Protein AF-A0AAT9I477-F1 (afdb_monomer_lite)

pLDDT: mean 85.76, std 13.51, range [41.25, 97.62]

Foldseek 3Di:
DVPVVVVVVVVVVVPPPDDDDPPDDDDPVQPPPWDDWDWFQAQVNPDTDIPVVDDPPFAEAEAEDELPDPVSLVVLQVCLVCVVVCLRYAYEYEYCDDPVSQVVSCVVSVVVVRPRYDYGNGHPPDD
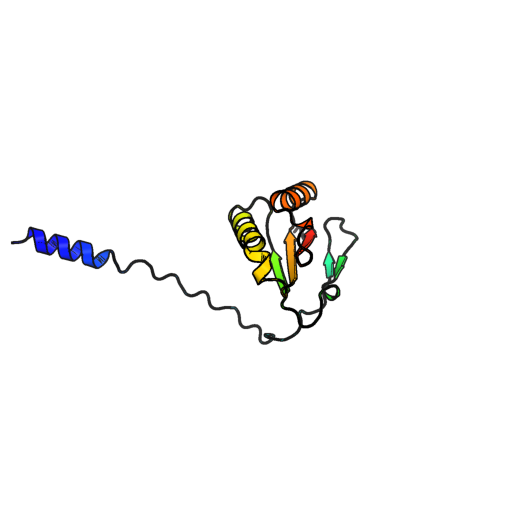
Structure (mmCIF, N/CA/C/O backbone):
data_AF-A0AAT9I477-F1
#
_entry.id   AF-A0AAT9I477-F1
#
loop_
_atom_site.group_PDB
_atom_site.id
_atom_site.type_symbol
_atom_site.label_atom_id
_atom_site.label_alt_id
_atom_site.label_comp_id
_atom_site.label_asym_id
_atom_site.label_entity_id
_atom_site.label_seq_id
_atom_site.pdbx_PDB_ins_code
_atom_site.Cartn_x
_atom_site.Cartn_y
_atom_site.Cartn_z
_atom_site.occupancy
_atom_site.B_iso_or_equiv
_atom_site.auth_seq_id
_atom_site.auth_comp_id
_atom_site.auth_asym_id
_atom_site.auth_atom_id
_atom_site.pdbx_PDB_model_num
ATOM 1 N N . MET A 1 1 ? 20.388 -45.911 36.223 1.00 54.62 1 MET A N 1
ATOM 2 C CA . MET A 1 1 ? 19.468 -44.863 36.720 1.00 54.62 1 MET A CA 1
ATOM 3 C C . MET A 1 1 ? 19.803 -43.440 36.231 1.00 54.62 1 MET A C 1
ATOM 5 O O . MET A 1 1 ? 18.949 -42.580 36.348 1.00 54.62 1 MET A O 1
ATOM 9 N N . ASN A 1 2 ? 20.962 -43.188 35.592 1.00 56.53 2 ASN A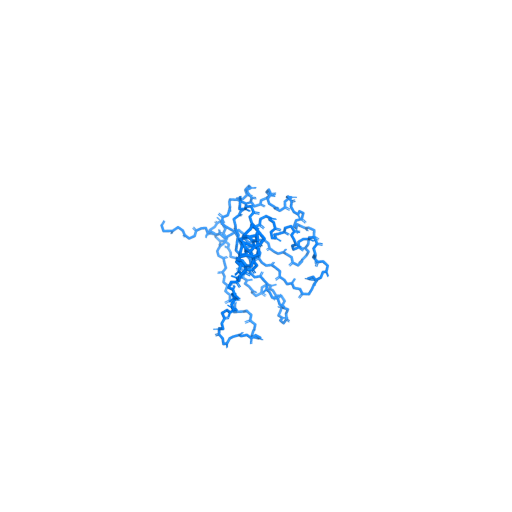 N 1
ATOM 10 C CA . ASN A 1 2 ? 21.359 -41.836 35.141 1.00 56.53 2 ASN A CA 1
ATOM 11 C C . ASN A 1 2 ? 20.895 -41.425 33.727 1.00 56.53 2 ASN A C 1
ATOM 13 O O . ASN A 1 2 ? 20.857 -40.239 33.435 1.00 56.53 2 ASN A O 1
ATOM 17 N N . ARG A 1 3 ? 20.527 -42.353 32.829 1.00 56.47 3 ARG A N 1
ATOM 18 C CA . ARG A 1 3 ? 20.227 -42.015 31.414 1.00 56.47 3 ARG A CA 1
ATOM 19 C C . ARG A 1 3 ? 18.891 -41.280 31.220 1.00 56.47 3 ARG A C 1
ATOM 21 O O . ARG A 1 3 ? 18.787 -40.446 30.331 1.00 56.47 3 ARG A O 1
ATOM 28 N N . PHE A 1 4 ? 17.903 -41.546 32.077 1.00 57.97 4 PHE A N 1
ATOM 29 C CA . PHE A 1 4 ? 16.593 -40.880 32.036 1.00 57.97 4 PHE A CA 1
ATOM 30 C C . PHE A 1 4 ? 16.624 -39.463 32.623 1.00 57.97 4 PHE A C 1
ATOM 32 O O . PHE A 1 4 ? 15.901 -38.591 32.153 1.00 57.97 4 PHE A O 1
ATOM 39 N N . VAL A 1 5 ? 17.507 -39.211 33.595 1.00 62.16 5 VAL A N 1
ATOM 40 C CA . VAL A 1 5 ? 17.668 -37.887 34.218 1.00 62.16 5 VAL A CA 1
ATOM 41 C C . VAL A 1 5 ? 18.255 -36.886 33.217 1.00 62.16 5 VAL A C 1
ATOM 43 O O . VAL A 1 5 ? 17.734 -35.784 33.079 1.00 62.16 5 VAL A O 1
ATOM 46 N N . PHE A 1 6 ? 19.264 -37.289 32.437 1.00 58.91 6 PHE A N 1
ATOM 47 C CA . PHE A 1 6 ? 19.824 -36.438 31.378 1.00 58.91 6 PHE A CA 1
ATOM 48 C C . PHE A 1 6 ? 18.828 -36.163 30.237 1.00 58.91 6 PHE A C 1
ATOM 50 O O . PHE A 1 6 ? 18.822 -35.061 29.692 1.00 58.91 6 PHE A O 1
ATOM 57 N N . ALA A 1 7 ? 17.950 -37.119 29.909 1.00 61.00 7 ALA A N 1
ATOM 58 C CA . ALA A 1 7 ? 16.913 -36.935 28.889 1.00 61.00 7 ALA A CA 1
ATOM 59 C C . ALA A 1 7 ? 15.827 -35.929 29.320 1.00 61.00 7 ALA A C 1
ATOM 61 O O . ALA A 1 7 ? 15.393 -35.111 28.512 1.00 61.00 7 ALA A O 1
ATOM 62 N N . LEU A 1 8 ? 15.433 -35.939 30.599 1.00 60.19 8 LEU A N 1
ATOM 63 C CA . LEU A 1 8 ? 14.464 -34.983 31.149 1.00 60.19 8 LEU A CA 1
ATOM 64 C C . LEU A 1 8 ? 15.023 -33.554 31.223 1.00 60.19 8 LEU A C 1
ATOM 66 O O . LEU A 1 8 ? 14.293 -32.599 30.965 1.00 60.19 8 LEU A O 1
ATOM 70 N N . ILE A 1 9 ? 16.322 -33.401 31.498 1.00 60.31 9 ILE A N 1
ATOM 71 C CA . ILE A 1 9 ? 16.990 -32.091 31.515 1.00 60.31 9 ILE A CA 1
ATOM 72 C C . ILE A 1 9 ? 17.069 -31.490 30.099 1.00 60.31 9 ILE A C 1
ATOM 74 O O . ILE A 1 9 ? 16.786 -30.308 29.926 1.00 60.31 9 ILE A O 1
ATOM 78 N N . PHE A 1 10 ? 17.366 -32.292 29.069 1.00 59.03 10 PHE A N 1
ATOM 79 C CA . PHE A 1 10 ? 17.370 -31.815 27.677 1.00 59.03 10 PHE A CA 1
ATOM 80 C C . PHE A 1 10 ? 15.969 -31.455 27.152 1.00 59.03 10 PHE A C 1
ATOM 82 O O . PHE A 1 10 ? 15.833 -30.501 26.388 1.00 59.03 10 PHE A O 1
ATOM 89 N N . PHE A 1 11 ? 14.921 -32.167 27.580 1.00 59.88 11 PHE A N 1
ATOM 90 C CA . PHE A 1 11 ? 13.543 -31.868 27.172 1.00 59.88 11 PHE A CA 1
ATOM 91 C C . PHE A 1 11 ? 13.000 -30.584 27.829 1.00 59.88 11 PHE A C 1
ATOM 93 O O . PHE A 1 11 ? 12.248 -29.840 27.204 1.00 59.88 11 PHE A O 1
ATOM 100 N N . GLY A 1 12 ? 13.428 -30.276 29.061 1.00 60.44 12 GLY A N 1
ATOM 101 C CA . GLY A 1 12 ? 13.016 -29.068 29.786 1.00 60.44 12 GLY A CA 1
ATOM 102 C C . GLY A 1 12 ? 13.573 -27.755 29.221 1.00 60.44 12 GLY A C 1
ATOM 103 O O . GLY A 1 12 ? 12.921 -26.721 29.330 1.00 60.44 12 GLY A O 1
ATOM 104 N N . VAL A 1 13 ? 14.742 -27.778 28.570 1.00 59.97 13 VAL A N 1
ATOM 105 C CA . VAL A 1 13 ? 15.379 -26.570 28.001 1.00 59.97 13 VAL A CA 1
ATOM 106 C C . VAL A 1 13 ? 14.796 -26.192 26.625 1.00 59.97 13 VAL A C 1
ATOM 108 O O . VAL A 1 13 ? 14.869 -25.035 26.219 1.00 59.97 13 VAL A O 1
ATOM 111 N N . GLY A 1 14 ? 14.148 -27.126 25.918 1.00 58.69 14 GLY A N 1
ATOM 112 C CA . GLY A 1 14 ? 13.618 -26.899 24.563 1.00 58.69 14 GLY A CA 1
ATOM 113 C C . GLY A 1 14 ? 12.355 -26.028 24.476 1.00 58.69 14 GLY A C 1
ATOM 114 O O . GLY A 1 14 ? 12.067 -25.475 23.418 1.00 58.69 14 GLY A O 1
ATOM 115 N N . ILE A 1 15 ? 11.608 -25.869 25.571 1.00 60.72 15 ILE A N 1
ATOM 116 C CA . ILE A 1 15 ? 10.308 -25.163 25.600 1.00 60.72 15 ILE A CA 1
ATOM 117 C C . ILE A 1 15 ? 10.410 -23.665 25.937 1.00 60.72 15 ILE A C 1
ATOM 119 O O . ILE A 1 15 ? 9.431 -22.941 25.789 1.00 60.72 15 ILE A O 1
ATOM 123 N N . GLY A 1 16 ? 11.582 -23.170 26.347 1.00 58.81 16 GLY A N 1
ATOM 124 C CA . GLY A 1 16 ? 11.760 -21.772 26.767 1.00 58.81 16 GLY A CA 1
ATOM 125 C C . GLY A 1 16 ? 12.098 -20.770 25.654 1.00 58.81 16 GLY A C 1
ATOM 126 O O . GLY A 1 16 ? 12.217 -19.582 25.935 1.00 58.81 16 GLY A O 1
ATOM 127 N N . SER A 1 17 ? 12.291 -21.206 24.403 1.00 58.84 17 SER A N 1
ATOM 128 C CA . SER A 1 17 ? 13.044 -20.417 23.409 1.00 58.84 17 SER A CA 1
ATOM 129 C C . SER A 1 17 ? 12.217 -19.653 22.362 1.00 58.84 17 SER A C 1
ATOM 131 O O . SER A 1 17 ? 12.738 -19.332 21.296 1.00 58.84 17 SER A O 1
ATOM 133 N N . CYS A 1 18 ? 10.947 -19.331 22.615 1.00 65.31 18 CYS A N 1
ATOM 134 C CA . CYS A 1 18 ? 10.150 -18.520 21.680 1.00 65.31 18 CYS A CA 1
ATOM 135 C C . CYS A 1 18 ? 9.307 -17.457 22.392 1.00 65.31 18 CYS A C 1
ATOM 137 O O . CYS A 1 18 ? 8.080 -17.493 22.344 1.00 65.31 18 CYS A O 1
ATOM 139 N N . THR A 1 19 ? 9.949 -16.461 22.999 1.00 71.12 19 THR A N 1
ATOM 140 C CA . THR A 1 19 ? 9.294 -15.177 23.270 1.00 71.12 19 THR A CA 1
ATOM 141 C C . THR A 1 19 ? 9.560 -14.252 22.082 1.00 71.12 19 THR A C 1
ATOM 143 O O . THR A 1 19 ? 10.661 -13.739 21.897 1.00 71.12 19 THR A O 1
ATOM 146 N N . LYS A 1 20 ? 8.565 -14.069 21.205 1.00 70.94 20 LYS A N 1
ATOM 147 C CA . LYS A 1 20 ? 8.618 -12.960 20.242 1.00 70.94 20 LYS A CA 1
ATOM 148 C C . LYS A 1 20 ? 8.362 -11.675 21.035 1.00 70.94 20 LYS A C 1
ATOM 150 O O . LYS A 1 20 ? 7.393 -11.654 21.791 1.00 70.94 20 LYS A O 1
ATOM 155 N N . PRO A 1 21 ? 9.202 -10.638 20.917 1.00 67.00 21 PRO A N 1
ATOM 156 C CA . PRO A 1 21 ? 8.923 -9.368 21.569 1.00 67.00 21 PRO A CA 1
ATOM 157 C C . PRO A 1 21 ? 7.620 -8.785 21.010 1.00 67.00 21 PRO A C 1
ATOM 159 O O . PRO A 1 21 ? 7.456 -8.689 19.792 1.00 67.00 21 PRO A O 1
ATOM 162 N N . ASP A 1 22 ? 6.699 -8.407 21.898 1.00 75.56 22 ASP A N 1
ATOM 163 C CA . ASP A 1 22 ? 5.495 -7.668 21.524 1.00 75.56 22 ASP A CA 1
ATOM 164 C C . ASP A 1 22 ? 5.906 -6.295 20.984 1.00 75.56 22 ASP A C 1
ATOM 166 O O . ASP A 1 22 ? 6.333 -5.409 21.731 1.00 75.56 22 ASP A O 1
ATOM 170 N N . VAL A 1 23 ? 5.785 -6.113 19.668 1.00 81.25 23 VAL A N 1
ATOM 171 C CA . VAL A 1 23 ? 5.936 -4.802 19.036 1.00 81.25 23 VAL A CA 1
ATOM 172 C C . VAL A 1 23 ? 4.685 -3.999 19.369 1.00 81.25 23 VAL A C 1
ATOM 174 O O . VAL A 1 23 ? 3.623 -4.204 18.782 1.00 81.25 23 VAL A O 1
ATOM 177 N N . LYS A 1 24 ? 4.795 -3.100 20.348 1.00 87.00 24 LYS A N 1
ATOM 178 C CA . LYS A 1 24 ? 3.714 -2.168 20.676 1.00 87.00 24 LYS A CA 1
ATOM 179 C C . LYS A 1 24 ? 3.601 -1.108 19.574 1.00 87.00 24 LYS A C 1
ATOM 181 O O . LYS A 1 24 ? 4.636 -0.649 19.085 1.00 87.00 24 LYS A O 1
ATOM 186 N N . PRO A 1 25 ? 2.380 -0.708 19.180 1.00 86.44 25 PRO A N 1
ATOM 187 C CA . PRO A 1 25 ? 2.201 0.378 18.228 1.00 86.44 25 PRO A CA 1
ATOM 188 C C . PRO A 1 25 ? 2.774 1.683 18.790 1.00 86.44 25 PRO A C 1
ATOM 190 O O . PRO A 1 25 ? 2.772 1.911 20.003 1.00 86.44 25 PRO A O 1
ATOM 193 N N . VAL A 1 26 ? 3.267 2.539 17.896 1.00 90.31 26 VAL A N 1
ATOM 194 C CA . VAL A 1 26 ? 3.720 3.886 18.254 1.00 90.31 26 VAL A CA 1
ATOM 195 C C . VAL A 1 26 ? 2.501 4.723 18.634 1.00 90.31 26 VAL A C 1
ATOM 197 O O . VAL A 1 26 ? 1.537 4.768 17.875 1.00 90.31 26 VAL A O 1
ATOM 200 N N . ILE A 1 27 ? 2.557 5.382 19.792 1.00 91.94 27 ILE A N 1
ATOM 201 C CA . ILE A 1 27 ? 1.528 6.328 20.232 1.00 91.94 27 ILE A CA 1
ATOM 202 C C . ILE A 1 27 ? 1.907 7.717 19.723 1.00 91.94 27 ILE A C 1
ATOM 204 O O . ILE A 1 27 ? 2.944 8.267 20.090 1.00 91.94 27 ILE A O 1
ATOM 208 N N . THR A 1 28 ? 1.067 8.255 18.853 1.00 91.38 28 THR A N 1
ATOM 209 C CA . THR A 1 28 ? 1.225 9.543 18.172 1.00 91.38 28 THR A CA 1
ATOM 210 C C . THR A 1 28 ? 0.452 10.669 18.858 1.00 91.38 28 THR A C 1
ATOM 212 O O . THR A 1 28 ? 0.761 11.837 18.633 1.00 91.38 28 THR A O 1
ATOM 215 N N . GLY A 1 29 ? -0.550 10.343 19.686 1.00 94.62 29 GLY A N 1
ATOM 216 C CA . GLY A 1 29 ? -1.486 11.322 20.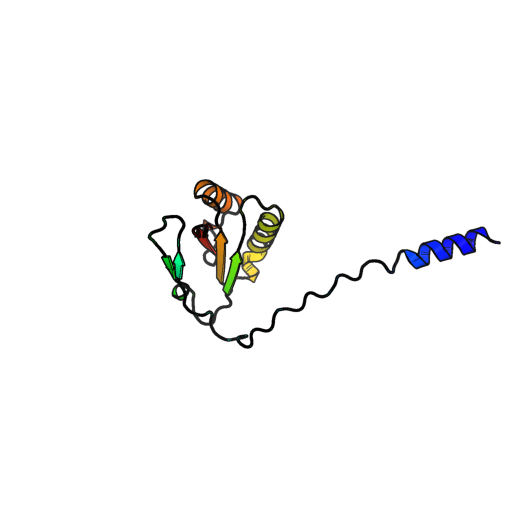251 1.00 94.62 29 GLY A CA 1
ATOM 217 C C . GLY A 1 29 ? -2.498 11.843 19.225 1.00 94.62 29 GLY A C 1
ATOM 218 O O . GLY A 1 29 ? -3.160 12.847 19.475 1.00 94.62 29 GLY A O 1
ATOM 219 N N . LYS A 1 30 ? -2.575 11.186 18.062 1.00 91.50 30 LYS A N 1
ATOM 220 C CA . LYS A 1 30 ? -3.433 11.501 16.913 1.00 91.50 30 LYS A CA 1
ATOM 221 C C . LYS A 1 30 ? -4.344 10.335 16.535 1.00 91.50 30 LYS A C 1
ATOM 223 O O . LYS A 1 30 ? -4.985 10.347 15.487 1.00 91.50 30 LYS A O 1
ATOM 228 N N . GLU A 1 31 ? -4.409 9.314 17.383 1.00 90.56 31 GLU A N 1
ATOM 229 C CA . GLU A 1 31 ? -5.263 8.151 17.187 1.00 90.56 31 GLU A CA 1
ATOM 230 C C . GLU A 1 31 ? -6.738 8.572 17.113 1.00 90.56 31 GLU A C 1
ATOM 232 O O . GLU A 1 31 ? -7.257 9.234 18.008 1.00 90.56 31 GLU A O 1
ATOM 237 N N . GLY A 1 32 ? -7.423 8.166 16.043 1.00 88.44 32 GLY A N 1
ATOM 238 C CA . GLY A 1 32 ? -8.825 8.517 15.801 1.00 88.44 32 GLY A CA 1
ATOM 239 C C . GLY A 1 32 ? -9.043 9.874 15.122 1.00 88.44 32 GLY A C 1
ATOM 240 O O . GLY A 1 32 ? -10.174 10.167 14.742 1.00 88.44 32 GLY A O 1
ATOM 241 N N . GLU A 1 33 ? -7.994 10.679 14.918 1.00 90.44 33 GLU A N 1
ATOM 242 C CA . GLU A 1 33 ? -8.062 11.854 14.045 1.00 90.44 33 GLU A CA 1
ATOM 243 C C . GLU A 1 33 ? -7.973 11.442 12.562 1.00 90.44 33 GLU A C 1
ATOM 245 O O . GLU A 1 33 ? -7.455 10.378 12.212 1.00 90.44 33 GLU A O 1
ATOM 250 N N . ASN A 1 34 ? -8.479 12.299 11.668 1.00 89.69 34 ASN A N 1
ATOM 251 C CA . ASN A 1 34 ? -8.322 12.100 10.228 1.00 89.69 34 ASN A CA 1
ATOM 252 C C . ASN A 1 34 ? -6.843 12.201 9.824 1.00 89.69 34 ASN A C 1
ATOM 254 O O . ASN A 1 34 ? -6.078 12.973 10.406 1.00 89.69 34 ASN A O 1
ATOM 258 N N . LEU A 1 35 ? -6.464 11.469 8.772 1.00 90.50 35 LEU A N 1
ATOM 259 C CA . LEU A 1 35 ? -5.144 11.606 8.162 1.00 90.50 35 LEU A CA 1
ATOM 260 C C . LEU A 1 35 ? -4.927 13.076 7.742 1.00 90.50 35 LEU A C 1
ATOM 262 O O . LEU A 1 35 ? -5.807 13.647 7.091 1.00 90.50 35 LEU A O 1
ATOM 266 N N . PRO A 1 36 ? -3.786 13.705 8.087 1.00 90.62 36 PRO A N 1
ATOM 267 C CA . PRO A 1 36 ? -3.494 15.052 7.624 1.00 90.62 36 PRO A CA 1
ATOM 268 C C . PRO A 1 36 ? -3.442 15.104 6.094 1.00 90.62 36 PRO A C 1
ATOM 270 O O . PRO A 1 36 ? -3.038 14.147 5.427 1.00 90.62 36 PRO A O 1
ATOM 273 N N . ILE A 1 37 ? -3.832 16.250 5.541 1.00 92.81 37 ILE A N 1
ATOM 274 C CA . ILE A 1 37 ? -3.788 16.482 4.099 1.00 92.81 37 ILE A CA 1
ATOM 275 C C . ILE A 1 37 ? -2.353 16.828 3.704 1.00 92.81 37 ILE A C 1
ATOM 277 O O . ILE A 1 37 ? -1.791 17.811 4.188 1.00 92.81 37 ILE A O 1
ATOM 281 N N . PHE A 1 38 ? -1.766 16.031 2.816 1.00 91.94 38 PHE A N 1
ATOM 282 C CA . PHE A 1 38 ? -0.447 16.279 2.242 1.00 91.94 38 PHE A CA 1
ATOM 283 C C . PHE A 1 38 ? -0.367 15.762 0.804 1.00 91.94 38 PHE A C 1
ATOM 285 O O . PHE A 1 38 ? -1.222 15.008 0.339 1.00 91.94 38 PHE A O 1
ATOM 292 N N . ASN A 1 39 ? 0.676 16.202 0.103 1.00 92.25 39 ASN A N 1
ATOM 293 C CA . ASN A 1 39 ? 0.954 15.827 -1.276 1.00 92.25 39 ASN A CA 1
ATOM 294 C C . ASN A 1 39 ? 2.106 14.822 -1.331 1.00 92.25 39 ASN A C 1
ATOM 296 O O . ASN A 1 39 ? 3.134 15.028 -0.685 1.00 92.25 39 ASN A O 1
ATOM 300 N N . ILE A 1 40 ? 1.958 13.790 -2.156 1.00 90.19 40 ILE A N 1
ATOM 301 C CA . ILE A 1 40 ? 3.021 12.855 -2.527 1.00 90.19 40 ILE A CA 1
ATOM 302 C C . ILE A 1 40 ? 3.449 13.192 -3.953 1.00 90.19 40 ILE A C 1
ATOM 304 O O . ILE A 1 40 ? 2.617 13.193 -4.859 1.00 90.19 40 ILE A O 1
ATOM 308 N N . LEU A 1 41 ? 4.731 13.500 -4.153 1.00 88.56 41 LEU A N 1
ATOM 309 C CA . LEU A 1 41 ? 5.285 13.776 -5.478 1.00 88.56 41 LEU A CA 1
ATOM 310 C C . LEU A 1 41 ? 5.371 12.477 -6.277 1.00 88.56 41 LEU A C 1
ATOM 312 O O . LEU A 1 41 ? 6.053 11.535 -5.865 1.00 88.56 41 LEU A O 1
ATOM 316 N N . LEU A 1 42 ? 4.702 12.444 -7.425 1.00 88.31 42 LEU A N 1
ATOM 317 C CA . LEU A 1 42 ? 4.675 11.262 -8.267 1.00 88.31 42 LEU A CA 1
ATOM 318 C C . LEU A 1 42 ? 5.985 11.085 -9.044 1.00 88.31 42 LEU A C 1
ATOM 320 O O . LEU A 1 42 ? 6.764 12.025 -9.226 1.00 88.31 42 LEU A O 1
ATOM 324 N N . SER A 1 43 ? 6.241 9.866 -9.519 1.00 84.31 43 SER A N 1
ATOM 325 C CA . SER A 1 43 ? 7.481 9.516 -10.226 1.00 84.31 43 SER A CA 1
ATOM 326 C C . SER A 1 43 ? 7.724 10.317 -11.511 1.00 84.31 43 SER A C 1
ATOM 328 O O . SER A 1 43 ? 8.871 10.425 -11.943 1.00 84.31 43 SER A O 1
ATOM 330 N N . ASP A 1 44 ? 6.696 10.940 -12.097 1.00 83.56 44 ASP A N 1
ATOM 331 C CA . ASP A 1 44 ? 6.849 11.872 -13.225 1.00 83.56 44 ASP A CA 1
ATOM 332 C C . ASP A 1 44 ? 7.461 13.233 -12.829 1.00 83.56 44 ASP A C 1
ATOM 334 O O . ASP A 1 44 ? 7.708 14.080 -13.685 1.00 83.56 44 ASP A O 1
ATOM 338 N N . SER A 1 45 ? 7.728 13.447 -11.535 1.00 83.50 45 SER A N 1
ATOM 339 C CA . SER A 1 45 ? 8.304 14.668 -10.963 1.00 83.50 45 SER A CA 1
ATOM 340 C C . SER A 1 45 ? 7.491 15.953 -11.165 1.00 83.50 45 SER A C 1
ATOM 342 O O . SER A 1 45 ? 8.012 17.028 -10.869 1.00 83.50 45 SER A O 1
ATOM 344 N N . THR A 1 46 ? 6.250 15.877 -11.645 1.00 84.81 46 THR A N 1
ATOM 345 C CA . THR A 1 46 ? 5.424 17.056 -11.966 1.00 84.81 46 THR A CA 1
ATOM 346 C C . THR A 1 46 ? 4.017 16.976 -11.398 1.00 84.81 46 THR A C 1
ATOM 348 O O . THR A 1 46 ? 3.428 18.014 -11.095 1.00 84.81 46 THR A O 1
ATOM 351 N N . SER A 1 47 ? 3.489 15.770 -11.215 1.00 88.75 47 SER A N 1
ATOM 352 C CA . SER A 1 47 ? 2.181 15.537 -10.630 1.00 88.75 47 SER A CA 1
ATOM 353 C C . SER A 1 47 ? 2.286 15.136 -9.161 1.00 88.75 47 SER A C 1
ATOM 355 O O . SER A 1 47 ? 3.321 14.677 -8.667 1.00 88.75 47 SER A O 1
ATOM 357 N N . PHE A 1 48 ? 1.192 15.359 -8.439 1.00 89.44 48 PHE A N 1
ATOM 358 C CA . PHE A 1 48 ? 1.081 15.062 -7.021 1.00 89.44 48 PHE A CA 1
ATOM 359 C C . PHE A 1 48 ? -0.185 14.254 -6.769 1.00 89.44 48 PHE A C 1
ATOM 361 O O . PHE A 1 48 ? -1.229 14.558 -7.341 1.00 89.44 48 PHE A O 1
ATOM 368 N N . PHE A 1 49 ? -0.093 13.274 -5.875 1.00 90.56 49 PHE A N 1
ATOM 369 C CA . PHE A 1 49 ? -1.258 12.640 -5.268 1.00 90.56 49 PHE A CA 1
ATOM 370 C C . PHE A 1 49 ? -1.568 13.338 -3.946 1.00 90.56 49 PHE A C 1
ATOM 372 O O . PHE A 1 49 ? -0.676 13.480 -3.104 1.00 90.56 49 PHE A O 1
ATOM 379 N N . ASN A 1 50 ? -2.809 13.785 -3.761 1.00 92.94 50 ASN A N 1
ATOM 380 C CA . ASN A 1 50 ? -3.224 14.474 -2.545 1.00 92.94 50 ASN A CA 1
ATOM 381 C C . ASN A 1 50 ? -4.058 13.539 -1.666 1.00 92.94 50 ASN A C 1
ATOM 383 O O . ASN A 1 50 ? -5.036 12.948 -2.116 1.00 92.94 50 ASN A O 1
ATOM 387 N N . THR A 1 51 ? -3.720 13.434 -0.382 1.00 91.56 51 THR A N 1
ATOM 388 C CA . THR A 1 51 ? -4.445 12.539 0.534 1.00 91.56 51 THR A CA 1
ATOM 389 C C . THR A 1 51 ? -5.893 12.958 0.818 1.00 91.56 51 THR A C 1
ATOM 391 O O . THR A 1 51 ? -6.642 12.164 1.381 1.00 91.56 51 THR A O 1
ATOM 394 N N . ALA A 1 52 ? -6.331 14.149 0.399 1.00 90.94 52 ALA A N 1
ATOM 395 C CA . ALA A 1 52 ? -7.738 14.553 0.432 1.00 90.94 52 ALA A CA 1
ATOM 396 C C . ALA A 1 52 ? -8.623 13.777 -0.561 1.00 90.94 52 ALA A C 1
ATOM 398 O O . ALA A 1 52 ? -9.843 13.882 -0.478 1.00 90.94 52 ALA A O 1
ATOM 399 N N . GLU A 1 53 ? -8.040 12.998 -1.479 1.00 88.75 53 GLU A N 1
ATOM 400 C CA . GLU A 1 53 ? -8.786 12.077 -2.349 1.00 88.75 53 GLU A CA 1
ATOM 401 C C . GLU A 1 53 ? -9.416 10.902 -1.578 1.00 88.75 53 GLU A C 1
ATOM 403 O O . GLU A 1 53 ? -10.309 10.233 -2.096 1.00 88.75 53 GLU A O 1
ATOM 408 N N . PHE A 1 54 ? -8.976 10.642 -0.342 1.00 91.50 54 PHE A N 1
ATOM 409 C CA . PHE A 1 54 ? -9.552 9.608 0.512 1.00 91.50 54 PHE A CA 1
ATOM 410 C C . PHE A 1 54 ? -10.893 10.028 1.119 1.00 91.50 54 PHE A C 1
ATOM 412 O O . PHE A 1 54 ? -11.057 11.151 1.597 1.00 91.50 54 PHE A O 1
ATOM 419 N N . ASP A 1 55 ? -11.825 9.076 1.220 1.00 90.44 55 ASP A N 1
ATOM 420 C CA . ASP A 1 55 ? -13.075 9.284 1.946 1.00 90.44 55 ASP A CA 1
ATOM 421 C C . ASP A 1 55 ? -12.779 9.556 3.428 1.00 90.44 55 ASP A C 1
ATOM 423 O O . ASP A 1 55 ? -12.155 8.739 4.118 1.00 90.44 55 ASP A O 1
ATOM 427 N N . ALA A 1 56 ? -13.267 10.688 3.935 1.00 86.56 56 ALA A N 1
ATOM 428 C CA . ALA A 1 56 ? -13.149 11.037 5.345 1.00 86.56 56 ALA A CA 1
ATOM 429 C C . ALA A 1 56 ? -13.880 10.022 6.245 1.00 86.56 56 ALA A C 1
ATOM 431 O O . ALA A 1 56 ? -14.928 9.482 5.889 1.00 86.56 56 ALA A O 1
ATOM 432 N N . GLY A 1 57 ? -13.338 9.777 7.441 1.00 87.81 57 GLY A N 1
ATOM 433 C CA . GLY A 1 57 ? -13.934 8.871 8.429 1.00 87.81 57 GLY A CA 1
ATOM 434 C C . GLY A 1 57 ? -13.767 7.375 8.135 1.00 87.81 57 GLY A C 1
ATOM 435 O O . GLY A 1 57 ? -14.165 6.557 8.965 1.00 87.81 57 GLY A O 1
ATOM 436 N N . LYS A 1 58 ? -13.154 6.992 7.006 1.00 91.56 58 LYS A N 1
ATOM 437 C CA . LYS A 1 58 ? -12.741 5.605 6.757 1.00 91.56 58 LYS A CA 1
ATOM 438 C C . LYS A 1 58 ? -11.297 5.373 7.206 1.00 91.56 58 LYS A C 1
ATOM 440 O O . LYS A 1 58 ? -10.451 6.237 6.980 1.00 91.56 58 LYS A O 1
ATOM 445 N N . PRO A 1 59 ? -10.975 4.204 7.789 1.00 93.88 59 PRO A N 1
ATOM 446 C CA . PRO A 1 59 ? -9.593 3.836 8.068 1.00 93.88 59 PRO A CA 1
ATOM 447 C C . PRO A 1 59 ? -8.754 3.813 6.786 1.00 93.88 59 PRO A C 1
ATOM 449 O O . PRO A 1 59 ? -9.178 3.264 5.764 1.00 93.88 59 PRO A O 1
ATOM 452 N N . ILE A 1 60 ? -7.550 4.379 6.857 1.00 94.56 60 ILE A N 1
ATOM 453 C CA . ILE A 1 60 ? -6.592 4.422 5.749 1.00 94.56 60 ILE A CA 1
ATOM 454 C C . ILE A 1 60 ? -5.342 3.644 6.153 1.00 94.56 60 ILE A C 1
ATOM 456 O O . ILE A 1 60 ? -4.815 3.822 7.251 1.00 94.56 60 ILE A O 1
ATOM 460 N N . VAL A 1 61 ? -4.846 2.803 5.251 1.00 95.31 61 VAL A N 1
ATOM 461 C CA . VAL A 1 61 ? -3.564 2.110 5.378 1.00 95.31 61 VAL A CA 1
ATOM 462 C C . VAL A 1 61 ? -2.608 2.676 4.338 1.00 95.31 61 VAL A C 1
ATOM 464 O O . VAL A 1 61 ? -2.768 2.429 3.144 1.00 95.31 61 VAL A O 1
ATOM 467 N N . LEU A 1 62 ? -1.595 3.413 4.791 1.00 94.56 62 LEU A N 1
ATOM 468 C CA . LEU A 1 62 ? -0.454 3.792 3.960 1.00 94.56 62 LEU A CA 1
ATOM 469 C C . LEU A 1 62 ? 0.580 2.663 4.015 1.00 94.56 62 LEU A C 1
ATOM 471 O O . LEU A 1 62 ? 1.174 2.413 5.064 1.00 94.56 62 LEU A O 1
ATOM 475 N N . PHE A 1 63 ? 0.785 1.967 2.901 1.00 95.75 63 PHE A N 1
ATOM 476 C CA . PHE A 1 63 ? 1.728 0.861 2.803 1.00 95.75 63 PHE A CA 1
ATOM 477 C C . PHE A 1 63 ? 2.875 1.209 1.858 1.00 95.75 63 PHE A C 1
ATOM 479 O O . PHE A 1 63 ? 2.743 1.131 0.638 1.00 95.75 63 PHE A O 1
ATOM 486 N N . TYR A 1 64 ? 4.017 1.560 2.443 1.00 94.12 64 TYR A N 1
ATOM 487 C CA . TYR A 1 64 ? 5.259 1.781 1.714 1.00 94.12 64 TYR A CA 1
ATOM 488 C C . TYR A 1 64 ? 5.936 0.447 1.410 1.00 94.12 64 TYR A C 1
ATOM 490 O O . TYR A 1 64 ? 6.203 -0.345 2.318 1.00 94.12 64 TYR A O 1
ATOM 498 N N . PHE A 1 65 ? 6.224 0.189 0.135 1.00 94.12 65 PHE A N 1
ATOM 499 C CA . PHE A 1 65 ? 6.770 -1.093 -0.290 1.00 94.12 65 PHE A CA 1
ATOM 500 C C . PHE A 1 65 ? 7.742 -0.980 -1.471 1.00 94.12 65 PHE A C 1
ATOM 502 O O . PHE A 1 65 ? 7.762 -0.001 -2.216 1.00 94.12 65 PHE A O 1
ATOM 509 N N . SER A 1 66 ? 8.533 -2.039 -1.664 1.00 93.50 66 SER A N 1
ATOM 510 C CA . SER A 1 66 ? 9.360 -2.235 -2.859 1.00 93.50 66 SER A CA 1
ATOM 511 C C . SER A 1 66 ? 8.834 -3.433 -3.667 1.00 93.50 66 SER A C 1
ATOM 513 O O . SER A 1 66 ? 8.615 -4.493 -3.064 1.00 93.50 66 SER A O 1
ATOM 515 N N . PRO A 1 67 ? 8.652 -3.332 -5.002 1.00 92.00 67 PRO A N 1
ATOM 516 C CA . PRO A 1 67 ? 8.033 -4.393 -5.806 1.00 92.00 67 PRO A CA 1
ATOM 517 C C . PRO A 1 67 ? 8.818 -5.712 -5.794 1.00 92.00 67 PRO A C 1
ATOM 519 O O . PRO A 1 67 ? 8.229 -6.797 -5.805 1.00 92.00 67 PRO A O 1
ATOM 522 N N . GLY A 1 68 ? 10.149 -5.628 -5.700 1.00 91.75 68 GLY A N 1
ATOM 523 C CA . GLY A 1 68 ? 11.041 -6.787 -5.619 1.00 91.75 68 GLY A CA 1
ATOM 524 C C . GLY A 1 68 ? 11.056 -7.488 -4.255 1.00 91.75 68 GLY A C 1
ATOM 525 O O . GLY A 1 68 ? 11.506 -8.633 -4.153 1.00 91.75 68 GLY A O 1
ATOM 526 N N . CYS A 1 69 ? 10.544 -6.855 -3.194 1.00 93.75 69 CYS A N 1
ATOM 527 C CA . CYS A 1 69 ? 10.634 -7.390 -1.838 1.00 93.75 69 CYS A CA 1
ATOM 528 C C . CYS A 1 69 ? 9.699 -8.605 -1.640 1.00 93.75 69 CYS A C 1
ATOM 530 O O . CYS A 1 69 ? 8.478 -8.490 -1.797 1.00 93.75 69 CYS A O 1
ATOM 532 N N . PRO A 1 70 ? 10.221 -9.786 -1.247 1.00 95.56 70 PRO A N 1
ATOM 533 C CA . PRO A 1 70 ? 9.397 -10.980 -1.048 1.00 95.56 70 PRO A CA 1
ATOM 534 C C . PRO A 1 70 ? 8.396 -10.834 0.107 1.00 95.56 70 PRO A C 1
ATOM 536 O O . PRO A 1 70 ? 7.280 -11.343 0.004 1.00 95.56 70 PRO A O 1
ATOM 539 N N . TYR A 1 71 ? 8.743 -10.099 1.166 1.00 96.50 71 TYR A N 1
ATOM 540 C CA . TYR A 1 71 ? 7.829 -9.839 2.281 1.00 96.50 71 TYR A CA 1
ATOM 541 C C . TYR A 1 71 ? 6.688 -8.905 1.879 1.00 96.50 71 TYR A C 1
ATOM 543 O O . TYR A 1 71 ? 5.537 -9.200 2.188 1.00 96.50 71 TYR A O 1
ATOM 551 N N . CYS A 1 72 ? 6.979 -7.847 1.116 1.00 96.00 72 CYS A N 1
ATOM 552 C CA . CYS A 1 72 ? 5.949 -6.952 0.587 1.00 96.00 72 CYS A CA 1
ATOM 553 C C . CYS A 1 72 ? 4.973 -7.705 -0.321 1.00 96.00 72 CYS A C 1
ATOM 555 O O . CYS A 1 72 ? 3.765 -7.597 -0.150 1.00 96.00 72 CYS A O 1
ATOM 557 N N . ARG A 1 73 ? 5.489 -8.553 -1.221 1.00 96.62 73 ARG A N 1
ATOM 558 C CA . ARG A 1 73 ? 4.659 -9.402 -2.090 1.00 96.62 73 ARG A CA 1
ATOM 559 C C . ARG A 1 73 ? 3.769 -10.365 -1.304 1.00 96.62 73 ARG A C 1
ATOM 561 O O . ARG A 1 73 ? 2.614 -10.576 -1.669 1.00 96.62 73 ARG A O 1
ATOM 568 N N . MET A 1 74 ? 4.298 -10.964 -0.239 1.00 97.62 74 MET A N 1
ATOM 569 C CA . MET A 1 74 ? 3.518 -11.838 0.637 1.00 97.62 74 MET A CA 1
ATOM 570 C C . MET A 1 74 ? 2.418 -11.063 1.370 1.00 97.62 74 MET A C 1
ATOM 572 O O . MET A 1 74 ? 1.300 -11.566 1.467 1.00 97.62 74 MET A O 1
ATOM 576 N N . GLU A 1 75 ? 2.712 -9.857 1.855 1.00 97.00 75 GLU A N 1
ATOM 577 C CA . GLU A 1 75 ? 1.729 -9.021 2.543 1.00 97.00 75 GLU A CA 1
ATOM 578 C C . GLU A 1 75 ? 0.618 -8.565 1.594 1.00 97.00 75 GLU A C 1
ATOM 580 O O . GLU A 1 75 ? -0.556 -8.803 1.869 1.00 97.00 75 GLU A O 1
ATOM 585 N N . THR A 1 76 ? 0.964 -8.057 0.408 1.00 97.00 76 THR A N 1
ATOM 586 C CA . THR A 1 76 ? -0.021 -7.714 -0.629 1.00 97.00 76 THR A CA 1
ATOM 587 C C . THR A 1 76 ? -0.897 -8.912 -0.989 1.00 97.00 76 THR A C 1
ATOM 589 O O . THR A 1 76 ? -2.115 -8.777 -1.072 1.00 97.00 76 THR A O 1
ATOM 592 N N . ARG A 1 77 ? -0.321 -10.116 -1.118 1.00 97.44 77 ARG A N 1
ATOM 593 C CA . ARG A 1 77 ? -1.104 -11.339 -1.358 1.00 97.44 77 ARG A CA 1
ATOM 594 C C . ARG A 1 77 ? -2.099 -11.619 -0.234 1.00 97.44 77 ARG A C 1
ATOM 596 O O . ARG A 1 77 ? -3.227 -12.019 -0.507 1.00 97.44 77 ARG A O 1
ATOM 603 N N . ARG A 1 78 ? -1.697 -11.440 1.026 1.00 97.00 78 ARG A N 1
ATOM 604 C CA . ARG A 1 78 ? -2.582 -11.638 2.183 1.00 97.00 78 ARG A CA 1
ATOM 605 C C . ARG A 1 78 ? -3.715 -10.622 2.202 1.00 97.00 78 ARG A C 1
ATOM 607 O O . ARG A 1 78 ? -4.849 -11.029 2.451 1.00 97.00 78 ARG A O 1
ATOM 614 N N . ILE A 1 79 ? -3.415 -9.359 1.900 1.00 96.56 79 ILE A N 1
ATOM 615 C CA . ILE A 1 79 ? -4.402 -8.281 1.782 1.00 96.56 79 ILE A CA 1
ATOM 616 C C . ILE A 1 79 ? -5.412 -8.623 0.686 1.00 96.56 79 ILE A C 1
ATOM 618 O O . ILE A 1 79 ? -6.601 -8.723 0.973 1.00 96.56 79 ILE A O 1
ATOM 622 N N . VAL A 1 80 ? -4.946 -8.897 -0.537 1.00 96.12 80 VAL A N 1
ATOM 623 C CA . VAL A 1 80 ? -5.806 -9.208 -1.692 1.00 96.12 80 VAL A CA 1
ATOM 624 C C . VAL A 1 80 ? -6.675 -10.443 -1.435 1.00 96.12 80 VAL A C 1
ATOM 626 O O . VAL A 1 80 ? -7.889 -10.395 -1.622 1.00 96.12 80 VAL A O 1
ATOM 629 N N . ASN A 1 81 ? -6.102 -11.523 -0.893 1.00 96.81 81 ASN A N 1
ATOM 630 C CA . ASN A 1 81 ? -6.855 -12.739 -0.556 1.00 96.81 81 ASN A CA 1
ATOM 631 C C . ASN A 1 81 ? -7.931 -12.518 0.522 1.00 96.81 81 ASN A C 1
ATOM 633 O O . ASN A 1 81 ? -8.837 -13.337 0.664 1.00 96.81 81 ASN A O 1
ATOM 637 N N . ASN A 1 82 ? -7.827 -11.443 1.305 1.00 96.75 82 ASN A N 1
ATOM 638 C CA . ASN A 1 82 ? -8.768 -11.094 2.365 1.00 96.75 82 ASN A CA 1
ATOM 639 C C . ASN A 1 82 ? -9.481 -9.763 2.096 1.00 96.75 82 ASN A C 1
ATOM 641 O O . ASN A 1 82 ? -10.084 -9.212 3.015 1.00 96.75 82 ASN A O 1
ATOM 645 N N . ILE A 1 83 ? -9.454 -9.248 0.862 1.00 95.25 83 ILE A N 1
ATOM 646 C CA . ILE A 1 83 ? -9.908 -7.885 0.553 1.00 95.25 83 ILE A CA 1
ATOM 647 C C . ILE A 1 83 ? -11.373 -7.638 0.933 1.00 95.25 83 ILE A C 1
ATOM 649 O O . ILE A 1 83 ? -11.738 -6.536 1.330 1.00 95.25 83 ILE A O 1
ATOM 653 N N . SER A 1 84 ? -12.207 -8.682 0.911 1.00 95.06 84 SER A N 1
ATOM 654 C CA . SER A 1 84 ? -13.607 -8.626 1.343 1.00 95.06 84 SER A CA 1
ATOM 655 C C . SER A 1 84 ? -13.776 -8.226 2.813 1.00 95.06 84 SER A C 1
ATOM 657 O O . SER A 1 84 ? -14.767 -7.585 3.159 1.00 95.06 84 SER A O 1
ATOM 659 N N . LYS A 1 85 ? -12.800 -8.548 3.673 1.00 96.25 85 LYS A N 1
ATOM 660 C CA . LYS A 1 85 ? -12.766 -8.130 5.085 1.00 96.25 85 LYS A CA 1
ATOM 661 C C . LYS A 1 85 ? -12.384 -6.659 5.252 1.00 96.25 85 LYS A C 1
ATOM 663 O O . LYS A 1 85 ? -12.622 -6.093 6.310 1.00 96.25 85 LYS A O 1
ATOM 668 N N . PHE A 1 86 ? -11.813 -6.052 4.216 1.00 95.19 86 PHE A N 1
ATOM 669 C CA . PHE A 1 86 ? -11.302 -4.686 4.222 1.00 95.19 86 PHE A CA 1
ATOM 670 C C . PHE A 1 86 ? -12.115 -3.744 3.325 1.00 95.19 86 PHE A C 1
ATOM 672 O O . PHE A 1 86 ? -11.610 -2.709 2.907 1.00 95.19 86 PHE A O 1
ATOM 679 N N . LYS A 1 87 ? -13.376 -4.080 3.029 1.00 92.50 87 LYS A N 1
ATOM 680 C CA . LYS A 1 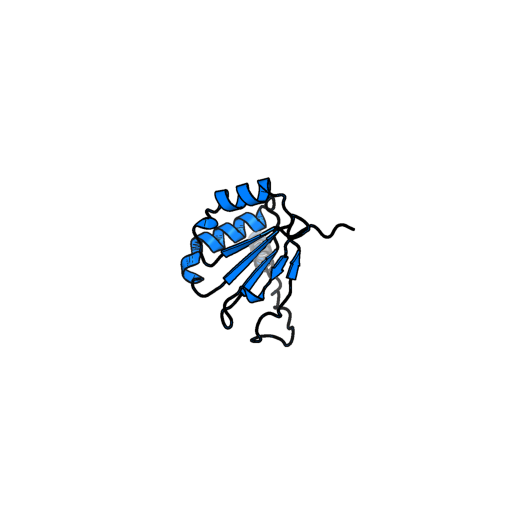87 ? -14.252 -3.287 2.146 1.00 92.50 87 LYS A CA 1
ATOM 681 C C . LYS A 1 87 ? -14.419 -1.818 2.578 1.00 92.50 87 LYS A C 1
ATOM 683 O O . LYS A 1 87 ? -14.639 -0.964 1.728 1.00 92.50 87 LYS A O 1
ATOM 688 N N . ASP A 1 88 ? -14.298 -1.547 3.879 1.00 94.06 88 ASP A N 1
ATOM 689 C CA . ASP A 1 88 ? -14.447 -0.215 4.480 1.00 94.06 88 ASP A CA 1
ATOM 690 C C . ASP A 1 88 ? -13.088 0.457 4.772 1.00 94.06 88 ASP A C 1
ATOM 692 O O . ASP A 1 88 ? -13.045 1.530 5.366 1.00 94.06 88 ASP A O 1
ATOM 696 N N . VAL A 1 89 ? -11.977 -0.168 4.360 1.00 95.94 89 VAL A N 1
ATOM 697 C CA . VAL A 1 89 ? -10.602 0.325 4.537 1.00 95.94 89 VAL A CA 1
ATOM 698 C C . VAL A 1 89 ? -10.035 0.755 3.191 1.00 95.94 89 VAL A C 1
ATOM 700 O O . VAL A 1 89 ? -10.155 0.030 2.203 1.00 95.94 89 VAL A O 1
ATOM 703 N N . GLN A 1 90 ? -9.376 1.910 3.173 1.00 95.56 90 GLN A N 1
ATOM 704 C CA . GLN A 1 90 ? -8.716 2.463 1.993 1.00 95.56 90 GLN A CA 1
ATOM 705 C C . GLN A 1 90 ? -7.217 2.175 2.063 1.00 95.56 90 GLN A C 1
ATOM 707 O O . GLN A 1 90 ? -6.568 2.505 3.053 1.00 95.56 90 GLN A O 1
ATOM 712 N N . PHE A 1 91 ? -6.651 1.568 1.028 1.00 96.50 91 PHE A N 1
ATOM 713 C CA . PHE A 1 91 ? -5.221 1.289 0.950 1.00 96.50 91 PHE A CA 1
ATOM 714 C C . PHE A 1 91 ? -4.541 2.253 -0.014 1.00 96.50 91 PHE A C 1
ATOM 716 O O . PHE A 1 91 ? -4.963 2.394 -1.159 1.00 96.50 91 PHE A O 1
ATOM 723 N N . CYS A 1 92 ? -3.447 2.853 0.438 1.00 95.38 92 CYS A N 1
ATOM 724 C CA . CYS A 1 92 ? -2.514 3.613 -0.377 1.00 95.38 92 CYS A CA 1
ATOM 725 C C . CYS A 1 92 ? -1.199 2.841 -0.440 1.00 95.38 92 CYS A C 1
ATOM 727 O O . CYS A 1 92 ? -0.447 2.804 0.534 1.00 95.38 92 CYS A O 1
ATOM 729 N N . LEU A 1 93 ? -0.940 2.174 -1.556 1.00 95.50 93 LEU A N 1
ATOM 730 C CA . LEU A 1 93 ? 0.291 1.428 -1.777 1.00 95.50 93 LEU A CA 1
ATOM 731 C C . LEU A 1 93 ? 1.301 2.359 -2.440 1.00 95.50 93 LEU A C 1
ATOM 733 O O . LEU A 1 93 ? 1.191 2.669 -3.627 1.00 95.50 93 LEU A O 1
ATOM 737 N N . VAL A 1 94 ? 2.275 2.805 -1.654 1.00 94.50 94 VAL A N 1
ATOM 738 C CA . VAL A 1 94 ? 3.277 3.787 -2.067 1.00 94.50 94 VAL A CA 1
ATOM 739 C C . VAL A 1 94 ? 4.575 3.066 -2.396 1.00 94.50 94 VAL A C 1
ATOM 741 O O . VAL A 1 94 ? 5.067 2.252 -1.609 1.00 94.50 94 VAL A O 1
ATOM 744 N N . THR A 1 95 ? 5.137 3.338 -3.569 1.00 93.38 95 THR A N 1
ATOM 745 C CA . THR A 1 95 ? 6.389 2.707 -3.986 1.00 93.38 95 THR A CA 1
ATOM 746 C C . THR A 1 95 ? 7.272 3.640 -4.785 1.00 93.38 95 THR A C 1
ATOM 748 O O . THR A 1 95 ? 6.790 4.458 -5.554 1.00 93.38 95 THR A O 1
ATOM 751 N N . ASN A 1 96 ? 8.577 3.453 -4.632 1.00 89.94 96 ASN A N 1
ATOM 752 C CA . ASN A 1 96 ? 9.617 4.101 -5.420 1.00 89.94 96 ASN A CA 1
ATOM 753 C C . ASN A 1 96 ? 10.140 3.215 -6.565 1.00 89.94 96 ASN A C 1
ATOM 755 O O . ASN A 1 96 ? 11.203 3.509 -7.115 1.00 89.94 96 ASN A O 1
ATOM 759 N N . GLY A 1 97 ? 9.445 2.111 -6.866 1.00 86.00 97 GLY A N 1
ATOM 760 C CA . GLY A 1 97 ? 9.728 1.290 -8.040 1.00 86.00 97 GLY A CA 1
ATOM 761 C C . GLY A 1 97 ? 9.488 2.062 -9.334 1.00 86.00 97 GLY A C 1
ATOM 762 O O . GLY A 1 97 ? 8.716 3.027 -9.369 1.00 86.00 97 GLY A O 1
ATOM 763 N N . ASP A 1 98 ? 10.157 1.644 -10.402 1.00 87.12 98 ASP A N 1
ATOM 764 C CA . ASP A 1 98 ? 9.925 2.248 -11.709 1.00 87.12 98 ASP A CA 1
ATOM 765 C C . ASP A 1 98 ? 8.530 1.888 -12.261 1.00 87.12 98 ASP A C 1
ATOM 767 O O . ASP A 1 98 ? 7.768 1.089 -11.704 1.00 87.12 98 ASP A O 1
ATOM 771 N N . PHE A 1 99 ? 8.150 2.527 -13.366 1.00 87.06 99 PHE A N 1
ATOM 772 C CA . PHE A 1 99 ? 6.820 2.347 -13.940 1.00 87.06 99 PHE A CA 1
ATOM 773 C C . PHE A 1 99 ? 6.575 0.923 -14.471 1.00 87.06 99 PHE A C 1
ATOM 775 O O . PHE A 1 99 ? 5.431 0.455 -14.469 1.00 87.06 99 PHE A O 1
ATOM 782 N N . GLU A 1 100 ? 7.620 0.220 -14.918 1.00 89.38 100 GLU A N 1
ATOM 783 C CA . GLU A 1 100 ? 7.503 -1.164 -15.379 1.00 89.38 100 GLU A CA 1
ATOM 784 C C . GLU A 1 100 ? 7.306 -2.114 -14.199 1.00 89.38 100 GLU A C 1
ATOM 786 O O . GLU A 1 100 ? 6.399 -2.952 -14.232 1.00 89.38 100 GLU A O 1
ATOM 791 N N . GLU A 1 101 ? 8.082 -1.937 -13.129 1.00 90.94 101 GLU A N 1
ATOM 792 C CA . GLU A 1 101 ? 7.944 -2.673 -11.876 1.00 90.94 101 GLU A CA 1
ATOM 793 C C . GLU A 1 101 ? 6.556 -2.472 -11.267 1.00 90.94 101 GLU A C 1
ATOM 795 O O . GLU A 1 101 ? 5.904 -3.450 -10.889 1.00 90.94 101 GLU A O 1
ATOM 800 N N . LEU A 1 102 ? 6.067 -1.228 -11.227 1.00 90.56 102 LEU A N 1
ATOM 801 C CA . LEU A 1 102 ? 4.727 -0.912 -10.742 1.00 90.56 102 LEU A CA 1
ATOM 802 C C . LEU A 1 102 ? 3.659 -1.629 -11.570 1.00 90.56 102 LEU A C 1
ATOM 804 O O . LEU A 1 102 ? 2.799 -2.315 -11.018 1.00 90.56 102 LEU A O 1
ATOM 808 N N . ARG A 1 103 ? 3.720 -1.511 -12.902 1.00 91.31 103 ARG A N 1
ATOM 809 C CA . ARG A 1 103 ? 2.763 -2.164 -13.806 1.00 91.31 103 ARG A CA 1
ATOM 810 C C . ARG A 1 103 ? 2.793 -3.683 -13.642 1.00 91.31 103 ARG A C 1
ATOM 812 O O . ARG A 1 103 ? 1.739 -4.321 -13.648 1.00 91.31 103 ARG A O 1
ATOM 819 N N . GLY A 1 104 ? 3.983 -4.265 -13.510 1.00 94.25 104 GLY A N 1
ATOM 820 C CA . GLY A 1 104 ? 4.164 -5.688 -13.239 1.00 94.25 104 GLY A CA 1
ATOM 821 C C . GLY A 1 104 ? 3.537 -6.095 -11.908 1.00 94.25 104 GLY A C 1
ATOM 822 O O . GLY A 1 104 ? 2.839 -7.106 -11.843 1.00 94.25 104 GLY A O 1
ATOM 823 N N . PHE A 1 105 ? 3.713 -5.278 -10.872 1.00 95.12 105 PHE A N 1
ATOM 824 C CA . PHE A 1 105 ? 3.141 -5.502 -9.550 1.00 95.12 105 PHE A CA 1
ATOM 825 C C . PHE A 1 105 ? 1.608 -5.418 -9.556 1.00 95.12 105 PHE A C 1
ATOM 827 O O . PHE A 1 105 ? 0.954 -6.327 -9.044 1.00 95.12 105 PHE A O 1
ATOM 834 N N . CYS A 1 106 ? 1.024 -4.400 -10.202 1.00 94.62 106 CYS A N 1
ATOM 835 C CA . CYS A 1 106 ? -0.430 -4.271 -10.352 1.00 94.62 106 CYS A CA 1
ATOM 836 C C . CYS A 1 106 ? -1.034 -5.494 -11.045 1.00 94.62 106 CYS A C 1
ATOM 838 O O . CYS A 1 106 ? -2.015 -6.053 -10.560 1.00 94.62 106 CYS A O 1
ATOM 840 N N . LYS A 1 107 ? -0.406 -5.960 -12.133 1.00 95.75 107 LYS A N 1
ATOM 841 C CA . LYS A 1 107 ? -0.838 -7.164 -12.858 1.00 95.75 107 LYS A CA 1
ATOM 842 C C . LYS A 1 107 ? -0.683 -8.438 -12.032 1.00 95.75 107 LYS A C 1
ATOM 844 O O . LYS A 1 107 ? -1.565 -9.286 -12.060 1.00 95.75 107 LYS A O 1
ATOM 849 N N . LEU A 1 108 ? 0.421 -8.585 -11.297 1.00 96.25 108 LEU A N 1
ATOM 850 C CA . LEU A 1 108 ? 0.706 -9.782 -10.499 1.00 96.25 108 LEU A CA 1
ATOM 851 C C . LEU A 1 108 ? -0.353 -10.036 -9.414 1.00 96.25 108 LEU A C 1
ATOM 853 O O . LEU A 1 108 ? -0.592 -11.190 -9.055 1.00 96.25 108 LEU A O 1
ATOM 857 N N . PHE A 1 109 ? -0.959 -8.973 -8.887 1.00 96.88 109 PHE A N 1
ATOM 858 C CA . PHE A 1 109 ? -1.944 -9.042 -7.807 1.00 96.88 109 PHE A CA 1
ATOM 859 C C . PHE A 1 109 ? -3.345 -8.582 -8.217 1.00 96.88 109 PHE A C 1
ATOM 861 O O . PHE A 1 109 ? -4.194 -8.434 -7.344 1.00 96.88 109 PHE A O 1
ATOM 868 N N . ASP A 1 110 ? -3.589 -8.366 -9.514 1.00 95.75 110 ASP A N 1
ATOM 869 C CA . ASP A 1 110 ? -4.865 -7.875 -10.044 1.00 95.75 110 ASP A CA 1
ATOM 870 C C . ASP A 1 110 ? -5.382 -6.609 -9.320 1.00 95.75 110 ASP A C 1
ATOM 872 O O . ASP A 1 110 ? -6.583 -6.454 -9.084 1.00 95.75 110 ASP A O 1
ATOM 876 N N . LEU A 1 111 ? -4.480 -5.691 -8.954 1.00 94.25 111 LEU A N 1
ATOM 877 C CA . LEU A 1 111 ? -4.812 -4.552 -8.083 1.00 94.25 111 LEU A CA 1
ATOM 878 C C . LEU A 1 111 ? -5.882 -3.632 -8.681 1.00 94.25 111 LEU A C 1
ATOM 880 O O . LEU A 1 111 ? -6.714 -3.109 -7.945 1.00 94.25 111 LEU A O 1
ATOM 884 N N . ASP A 1 112 ? -5.946 -3.542 -10.010 1.00 90.31 112 ASP A N 1
ATOM 885 C CA . ASP A 1 112 ? -6.946 -2.755 -10.740 1.00 90.31 112 ASP A CA 1
ATOM 886 C C . ASP A 1 112 ? -8.395 -3.236 -10.499 1.00 90.31 112 ASP A C 1
ATOM 888 O O . ASP A 1 112 ? -9.353 -2.506 -10.755 1.00 90.31 112 ASP A O 1
ATOM 892 N N . LYS A 1 113 ? -8.590 -4.464 -9.991 1.00 93.38 113 LYS A N 1
ATOM 893 C CA . LYS A 1 113 ? -9.917 -5.013 -9.651 1.00 93.38 113 LYS A CA 1
ATOM 894 C C . LYS A 1 113 ? -10.416 -4.556 -8.275 1.00 93.38 113 LYS A C 1
ATOM 896 O O . LYS A 1 113 ? -11.580 -4.792 -7.940 1.00 93.38 113 LYS A O 1
ATOM 901 N N . HIS A 1 114 ? -9.568 -3.916 -7.469 1.00 93.94 114 HIS A N 1
ATOM 902 C CA . HIS A 1 114 ? -9.861 -3.558 -6.084 1.00 93.94 114 HIS A CA 1
ATOM 903 C C . HIS A 1 114 ? -10.029 -2.045 -5.929 1.00 93.94 114 HIS A C 1
ATOM 905 O O . HIS A 1 114 ? -9.065 -1.304 -5.788 1.00 93.94 114 HIS A O 1
ATOM 911 N N . LYS A 1 115 ? -11.285 -1.583 -5.894 1.00 92.44 115 LYS A N 1
ATOM 912 C CA . LYS A 1 115 ? -11.628 -0.149 -5.804 1.00 92.44 115 LYS A CA 1
ATOM 913 C C . LYS A 1 115 ? -11.123 0.550 -4.538 1.00 92.44 115 LYS A C 1
ATOM 915 O O . LYS A 1 115 ? -11.054 1.770 -4.515 1.00 92.44 115 LYS A O 1
ATOM 920 N N . ASN A 1 116 ? -10.828 -0.205 -3.483 1.00 94.31 116 ASN A N 1
ATOM 921 C CA . ASN A 1 116 ? -10.326 0.319 -2.218 1.00 94.31 116 ASN A CA 1
ATOM 922 C C . ASN A 1 116 ? -8.788 0.309 -2.127 1.00 94.31 116 ASN A C 1
ATOM 924 O O . ASN A 1 116 ? -8.251 0.500 -1.039 1.00 94.31 116 ASN A O 1
ATOM 928 N N . ILE A 1 117 ? -8.086 0.068 -3.240 1.00 95.19 117 ILE A N 1
ATOM 929 C CA . ILE A 1 117 ? -6.625 0.112 -3.339 1.00 95.19 117 ILE A CA 1
ATOM 930 C C . ILE A 1 117 ? -6.227 1.182 -4.359 1.00 95.19 117 ILE A C 1
ATOM 932 O O . ILE A 1 117 ? -6.656 1.143 -5.508 1.00 95.19 117 ILE A O 1
ATOM 936 N N . ILE A 1 118 ? -5.368 2.109 -3.940 1.00 93.31 118 ILE A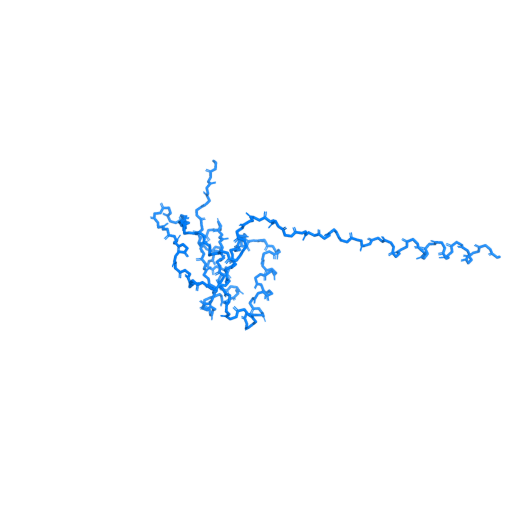 N 1
ATOM 937 C CA . ILE A 1 118 ? -4.755 3.136 -4.784 1.00 93.31 118 ILE A CA 1
ATOM 938 C C . ILE A 1 118 ? -3.249 2.883 -4.828 1.00 93.31 118 I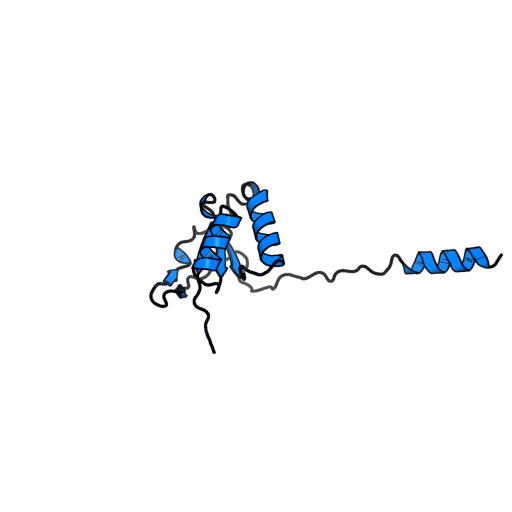LE A C 1
ATOM 940 O O . ILE A 1 118 ? -2.620 2.647 -3.796 1.00 93.31 118 ILE A O 1
ATOM 944 N N . MET A 1 119 ? -2.675 2.934 -6.029 1.00 92.69 119 MET A N 1
ATOM 945 C CA . MET A 1 119 ? -1.239 2.790 -6.257 1.00 92.69 119 MET A CA 1
ATOM 946 C C . MET A 1 119 ? -0.614 4.160 -6.497 1.00 92.69 119 MET A C 1
ATOM 948 O O . MET A 1 119 ? -1.030 4.875 -7.406 1.00 92.69 119 MET A O 1
ATOM 952 N N . VAL A 1 120 ? 0.407 4.501 -5.713 1.00 91.75 120 VAL A N 1
ATOM 953 C CA . VAL A 1 120 ? 1.095 5.794 -5.785 1.00 91.75 120 VAL A CA 1
ATOM 954 C C . VAL A 1 120 ? 2.575 5.559 -6.113 1.00 91.75 120 VAL A C 1
ATOM 956 O O . VAL A 1 120 ? 3.334 5.142 -5.232 1.00 91.75 120 VAL A O 1
ATOM 959 N N . PRO A 1 121 ? 3.005 5.786 -7.371 1.00 91.38 121 PRO A N 1
ATOM 960 C CA . PRO A 1 121 ? 4.421 5.815 -7.719 1.00 91.38 121 PRO A CA 1
ATOM 961 C C . PRO A 1 121 ? 5.036 7.089 -7.151 1.00 91.38 121 PRO A C 1
ATOM 963 O O . PRO A 1 121 ? 4.846 8.163 -7.710 1.00 91.38 121 PRO A O 1
ATOM 966 N N . GLU A 1 122 ? 5.736 6.984 -6.032 1.00 88.56 122 GLU A N 1
ATOM 967 C CA . GLU A 1 122 ? 6.417 8.102 -5.398 1.00 88.56 122 GLU A CA 1
ATOM 968 C C . GLU A 1 122 ? 7.809 8.294 -6.001 1.00 88.56 122 GLU A C 1
ATOM 970 O O . GLU A 1 122 ? 8.597 7.351 -6.149 1.00 88.56 122 GLU A O 1
ATOM 975 N N . LYS A 1 123 ? 8.156 9.552 -6.283 1.00 82.12 123 LYS A N 1
ATOM 976 C CA . LYS A 1 123 ? 9.521 9.904 -6.653 1.00 82.12 123 LYS A CA 1
ATOM 977 C C . LYS A 1 123 ? 10.462 9.537 -5.512 1.00 82.12 123 LYS A C 1
ATOM 979 O O . LYS A 1 123 ? 10.347 10.045 -4.399 1.00 82.12 123 LYS A O 1
ATOM 984 N N . ARG A 1 124 ? 11.483 8.735 -5.817 1.00 68.75 124 ARG A N 1
ATOM 985 C CA . ARG A 1 124 ? 12.597 8.518 -4.895 1.00 68.75 124 ARG A CA 1
ATOM 986 C C . ARG A 1 124 ? 13.240 9.875 -4.602 1.00 68.75 124 ARG A C 1
ATOM 988 O O . ARG A 1 124 ? 13.913 10.430 -5.470 1.00 68.75 124 ARG A O 1
ATOM 995 N N . SER A 1 125 ? 13.018 10.409 -3.401 1.00 57.59 125 SER A N 1
ATOM 996 C CA . SER A 1 125 ? 13.777 11.545 -2.876 1.00 57.59 125 SER A CA 1
ATOM 997 C C . SER A 1 125 ? 15.226 11.088 -2.734 1.00 57.59 125 SER A C 1
ATOM 999 O O . SER A 1 125 ? 15.621 10.498 -1.731 1.00 57.59 125 SER A O 1
ATOM 1001 N N . GLY A 1 126 ? 15.979 11.227 -3.823 1.00 53.47 126 GLY A N 1
ATOM 1002 C CA . GLY A 1 126 ? 17.412 11.016 -3.844 1.00 53.47 126 GLY A CA 1
ATOM 1003 C C . GLY A 1 126 ? 18.068 12.054 -2.947 1.00 53.47 126 GLY A C 1
ATOM 1004 O O . GLY A 1 126 ? 17.775 13.244 -3.055 1.00 53.47 126 GLY A O 1
ATOM 1005 N N . ILE A 1 127 ? 18.925 11.563 -2.059 1.00 41.25 127 ILE A N 1
ATOM 1006 C CA . ILE A 1 127 ? 20.156 12.271 -1.713 1.00 41.25 127 ILE A CA 1
ATOM 1007 C C . ILE A 1 127 ? 21.008 12.313 -2.984 1.00 41.25 127 ILE A C 1
ATOM 1009 O O . ILE A 1 127 ? 21.038 11.264 -3.675 1.00 41.25 127 ILE A O 1
#

Radius of gyration: 21.88 Å; chains: 1; bounding box: 36×62×52 Å

Secondary structure (DSSP, 8-state):
--HHHHHHHHHHHTTS-------PPPP-S-TTSPPPP-EEEBTTSS-EEEGGGSPTTS-EEEEEE-TT-HHHHHHHHHHHHTGGGGTT-EEEEEE---HHHHHHHHHHTTGGG-TTEEEEEB-----

Sequence (127 aa):
MNRFVFALIFFGVGIGSCTKPDVKPVITGKEGENLPIFNILLSDSTSFFNTAEFDAGKPIVLFYFSPGCPYCRMETRRIVNNISKFKDVQFCLVTNGDFEELRGFCKLFDLDKHKNIIMVPEKRSGI